Protein AF-A0A0U5AP98-F1 (afdb_monomer)

Foldseek 3Di:
DVLVVVQVCVVVPPVPDDPVSNVRNLVSVLVVVVVVVVVLVVVVVVPPPDPDDPDPVVVVVVVCSVVVVVVVVVVND

Sequence (77 aa):
GLLGFVVWAHHMFTVGMNVDTRAYFTSATMIIAIPTGIKIFSWLTTLYGAKISFSPTILWSLGFVFLFTIGGLTGVI

InterPro domains:
  IPR000883 Cytochrome c oxidase subunit I [PF00115] (2-77)
  IPR000883 Cytochrome c oxidase subunit I [PR01165] (1-16)
  IPR000883 Cytochrome c oxidase subunit I [PR01165] (25-46)
  IPR000883 Cytochrome c oxidase subunit I [PR01165] (60-77)
  IPR000883 Cytochrome c oxidase subunit I [PTHR10422] (1-77)
  IPR023616 Cytochrome c oxidase-like, subunit I domain [PS50855] (1-77)
  IPR036927 Cytochrome c oxidase-like, subunit I superfamily [G3DSA:1.20.210.10] (1-77)
  IPR036927 Cytochrome c oxidase-like, subunit I superfamily [SSF81442] (1-77)

Structure (mmCIF, N/CA/C/O backbone):
data_AF-A0A0U5AP98-F1
#
_entry.id   AF-A0A0U5AP98-F1
#
loop_
_atom_site.group_PDB
_atom_site.id
_atom_site.type_symbol
_atom_site.label_atom_id
_atom_site.label_alt_id
_atom_site.label_comp_id
_atom_site.label_asym_id
_atom_site.label_entity_id
_atom_site.label_seq_id
_atom_site.pdbx_PDB_ins_code
_atom_site.Cartn_x
_atom_site.Cartn_y
_atom_site.Cartn_z
_atom_site.occupancy
_atom_site.B_iso_or_equiv
_atom_site.auth_seq_id
_atom_site.auth_comp_id
_atom_site.auth_asym_id
_atom_site.auth_atom_id
_atom_site.pdbx_PDB_model_num
ATOM 1 N N . GLY A 1 1 ? -8.184 -2.268 -10.006 1.00 74.25 1 GLY A N 1
ATOM 2 C CA . GLY A 1 1 ? -8.640 -3.234 -11.018 1.00 74.25 1 GLY A CA 1
ATOM 3 C C . GLY A 1 1 ? -8.037 -2.890 -12.358 1.00 74.25 1 GLY A C 1
ATOM 4 O O . GLY A 1 1 ? -7.032 -3.477 -12.712 1.00 74.25 1 GLY A O 1
ATOM 5 N N . LEU A 1 2 ? -8.581 -1.881 -13.043 1.00 88.06 2 LEU A N 1
ATOM 6 C CA . LEU A 1 2 ? -8.180 -1.522 -14.410 1.00 88.06 2 LEU A CA 1
ATOM 7 C C . LEU A 1 2 ? -6.706 -1.100 -14.565 1.00 88.06 2 LEU A C 1
ATOM 9 O O . LEU A 1 2 ? -6.049 -1.537 -15.501 1.00 88.06 2 LEU A O 1
ATOM 13 N N . LEU A 1 3 ? -6.162 -0.323 -13.618 1.00 87.25 3 LEU A N 1
ATOM 14 C CA . LEU A 1 3 ? -4.761 0.126 -13.680 1.00 87.25 3 LEU A CA 1
ATOM 15 C C . LEU A 1 3 ? -3.741 -1.028 -13.671 1.00 87.25 3 LEU A C 1
ATOM 17 O O . LEU A 1 3 ? -2.632 -0.853 -14.154 1.00 87.25 3 LEU A O 1
ATOM 21 N N . GLY A 1 4 ? -4.115 -2.219 -13.187 1.00 88.62 4 GLY A N 1
ATOM 22 C CA . GLY A 1 4 ? -3.228 -3.387 -13.197 1.00 88.62 4 GLY A CA 1
ATOM 23 C C . GLY A 1 4 ? -2.826 -3.833 -14.608 1.00 88.62 4 GLY A C 1
ATOM 24 O O . GLY A 1 4 ? -1.723 -4.333 -14.800 1.00 88.62 4 GLY A O 1
ATOM 25 N N . PHE A 1 5 ? -3.678 -3.589 -15.609 1.00 93.25 5 PHE A N 1
ATOM 26 C CA . PHE A 1 5 ? -3.418 -3.982 -16.996 1.00 93.25 5 PHE A CA 1
ATOM 27 C C . PHE A 1 5 ? -2.428 -3.065 -17.723 1.00 93.25 5 PHE A C 1
ATOM 29 O O . PHE A 1 5 ? -1.967 -3.424 -18.799 1.00 93.25 5 PHE A O 1
ATOM 36 N N . VAL A 1 6 ? -2.089 -1.901 -17.156 1.00 94.50 6 VAL A N 1
ATOM 37 C CA . VAL A 1 6 ? -1.212 -0.903 -17.799 1.00 94.50 6 VAL A CA 1
ATOM 38 C C . VAL A 1 6 ? 0.132 -0.719 -17.092 1.00 94.50 6 VAL A C 1
ATOM 40 O O . VAL A 1 6 ? 0.892 0.170 -17.455 1.00 94.50 6 VAL A O 1
ATOM 43 N N . VAL A 1 7 ? 0.447 -1.549 -16.091 1.00 96.88 7 VAL A N 1
ATOM 44 C CA . VAL A 1 7 ? 1.672 -1.397 -15.280 1.00 96.88 7 VAL A CA 1
ATOM 45 C C . VAL A 1 7 ? 2.625 -2.587 -15.328 1.00 96.88 7 VAL A C 1
ATOM 47 O O . VAL A 1 7 ? 3.718 -2.487 -14.791 1.00 96.88 7 VAL A O 1
ATOM 50 N N . TRP A 1 8 ? 2.261 -3.694 -15.983 1.00 96.62 8 TRP A N 1
ATOM 51 C CA . TRP A 1 8 ? 2.991 -4.972 -15.908 1.00 96.62 8 TRP A CA 1
ATOM 52 C C . TRP A 1 8 ? 4.506 -4.864 -16.149 1.00 96.62 8 TRP A C 1
ATOM 54 O O . TRP A 1 8 ? 5.288 -5.607 -15.555 1.00 96.62 8 TRP A O 1
ATOM 64 N N . ALA A 1 9 ? 4.934 -3.944 -17.019 1.00 96.69 9 ALA A N 1
ATOM 65 C CA . ALA A 1 9 ? 6.318 -3.878 -17.459 1.00 96.69 9 ALA A CA 1
ATOM 66 C C . ALA A 1 9 ? 7.285 -3.308 -16.406 1.00 96.69 9 ALA A C 1
ATOM 68 O O . ALA A 1 9 ? 8.495 -3.355 -16.631 1.00 96.69 9 A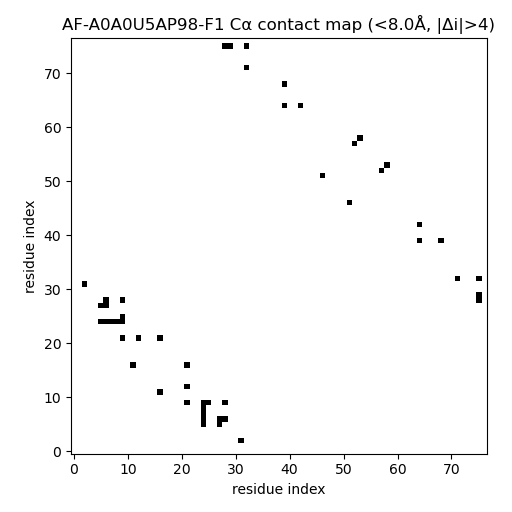LA A O 1
ATOM 69 N N . HIS A 1 10 ? 6.805 -2.854 -15.236 1.00 97.12 10 HIS A N 1
ATOM 70 C CA . HIS A 1 10 ? 7.696 -2.495 -14.125 1.00 97.12 10 HIS A CA 1
ATOM 71 C C . HIS A 1 10 ? 8.538 -3.675 -13.615 1.00 97.12 10 HIS A C 1
ATOM 73 O O . HIS A 1 10 ? 9.614 -3.470 -13.065 1.00 97.12 10 HIS A O 1
ATOM 79 N N . HIS A 1 11 ? 8.119 -4.921 -13.865 1.00 97.50 11 HIS A N 1
ATOM 80 C CA . HIS A 1 11 ? 8.931 -6.108 -13.572 1.00 97.50 11 HIS A CA 1
ATOM 81 C C . HIS A 1 11 ? 10.084 -6.330 -14.569 1.00 97.50 11 HIS A C 1
ATOM 83 O O . HIS A 1 11 ? 10.922 -7.200 -14.356 1.00 97.50 11 HIS A O 1
ATOM 89 N N . MET A 1 12 ? 10.133 -5.567 -15.667 1.00 97.69 12 MET A N 1
ATOM 90 C CA . MET A 1 12 ? 11.051 -5.770 -16.792 1.00 97.69 12 MET A CA 1
ATOM 91 C C . MET A 1 12 ? 12.032 -4.602 -16.985 1.00 97.69 12 MET A C 1
ATOM 93 O O . MET A 1 12 ? 12.669 -4.501 -18.030 1.00 97.69 12 MET A O 1
ATOM 97 N N . PHE A 1 13 ? 12.194 -3.696 -16.015 1.00 96.56 13 PHE A N 1
ATOM 98 C CA . PHE A 1 13 ? 13.003 -2.481 -16.206 1.00 96.56 13 PHE A CA 1
ATOM 99 C C . PHE A 1 13 ? 14.487 -2.711 -16.535 1.00 96.56 13 PHE A C 1
ATOM 101 O O . PHE A 1 13 ? 15.132 -1.818 -17.088 1.00 96.56 13 PHE A O 1
ATOM 108 N N . THR A 1 14 ? 15.024 -3.897 -16.252 1.00 97.12 14 THR A N 1
ATOM 109 C CA . THR A 1 14 ? 16.434 -4.251 -16.467 1.00 97.12 14 THR A CA 1
ATOM 110 C C . THR A 1 14 ? 16.705 -4.991 -17.781 1.00 97.12 14 THR A C 1
ATOM 112 O O . THR A 1 14 ? 17.858 -5.296 -18.066 1.00 97.12 14 THR A O 1
ATOM 115 N N . VAL A 1 15 ? 15.693 -5.235 -18.626 1.00 97.69 15 VAL A N 1
ATOM 116 C CA . VAL A 1 15 ? 15.854 -6.013 -19.878 1.00 97.69 15 VAL A CA 1
ATOM 117 C C . VAL A 1 15 ? 16.329 -5.192 -21.089 1.00 97.69 15 VAL A C 1
ATOM 119 O O . VAL A 1 15 ? 16.319 -5.691 -22.209 1.00 97.69 15 VAL A O 1
ATOM 122 N N . GLY A 1 16 ? 16.727 -3.929 -20.896 1.00 96.44 16 GLY A N 1
ATOM 123 C CA . GLY A 1 16 ? 17.161 -3.040 -21.989 1.00 96.44 16 GLY A CA 1
ATOM 124 C C . GLY A 1 16 ? 16.039 -2.218 -22.643 1.00 96.44 16 GLY A C 1
ATOM 125 O O . GLY A 1 16 ? 16.121 -1.871 -23.817 1.00 96.44 16 GLY A O 1
ATOM 126 N N . MET A 1 17 ? 14.980 -1.903 -21.892 1.00 96.81 17 MET A N 1
ATOM 127 C CA . MET A 1 17 ? 13.852 -1.078 -22.345 1.00 96.81 17 MET A CA 1
ATOM 128 C C . MET A 1 17 ? 14.251 0.392 -22.612 1.00 96.81 17 MET A C 1
ATOM 130 O O . MET A 1 17 ? 15.036 0.970 -21.857 1.00 96.81 17 MET A O 1
ATOM 134 N N . ASN A 1 18 ? 13.658 1.020 -23.641 1.00 97.31 18 ASN A N 1
ATOM 135 C CA . ASN A 1 18 ? 13.833 2.451 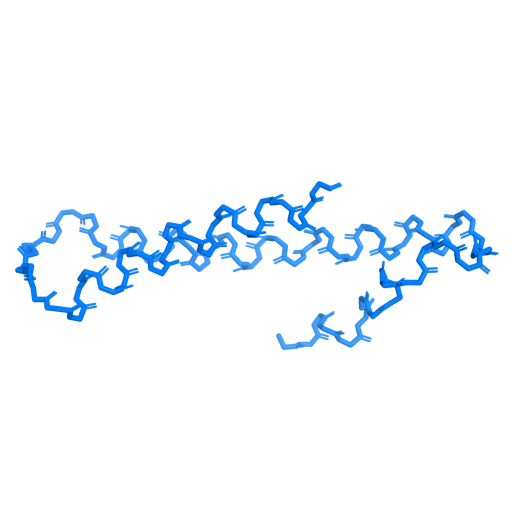-23.942 1.00 97.31 18 ASN A CA 1
ATOM 136 C C . ASN A 1 18 ? 13.475 3.332 -22.720 1.00 97.31 18 ASN A C 1
ATOM 138 O O . ASN A 1 18 ? 12.567 3.014 -21.948 1.00 97.31 18 ASN A O 1
ATOM 142 N N . VAL A 1 19 ? 14.199 4.442 -22.543 1.00 97.44 19 VAL A N 1
ATOM 143 C CA . VAL A 1 19 ? 13.989 5.418 -21.465 1.00 97.44 19 VAL A CA 1
ATOM 144 C C . VAL A 1 19 ? 12.550 5.933 -21.374 1.00 97.44 19 VAL A C 1
ATOM 146 O O . VAL A 1 19 ? 12.021 5.971 -20.266 1.00 97.44 19 VAL A O 1
ATOM 149 N N . ASP A 1 20 ? 11.888 6.223 -22.495 1.00 98.00 20 ASP A N 1
ATOM 150 C CA . ASP A 1 20 ? 10.524 6.770 -22.498 1.00 98.00 20 ASP A CA 1
ATOM 151 C C . ASP A 1 20 ? 9.509 5.734 -22.012 1.00 98.00 20 ASP A C 1
ATOM 153 O O . ASP A 1 20 ? 8.615 6.029 -21.219 1.00 98.00 20 ASP A O 1
ATOM 157 N N . THR A 1 21 ? 9.685 4.478 -22.430 1.00 97.00 21 THR A N 1
ATOM 158 C CA . THR A 1 21 ? 8.843 3.366 -21.981 1.00 97.00 21 THR A CA 1
ATOM 159 C C . THR A 1 21 ? 9.032 3.119 -20.485 1.00 97.00 21 THR A C 1
ATOM 161 O O . THR A 1 21 ? 8.047 2.955 -19.769 1.00 97.00 21 THR A O 1
ATOM 164 N N . ARG A 1 22 ? 10.271 3.175 -19.974 1.00 97.44 22 ARG A N 1
ATOM 165 C CA . ARG A 1 22 ? 10.519 3.091 -18.525 1.00 97.44 22 ARG A CA 1
ATOM 166 C C . ARG A 1 22 ? 9.855 4.245 -17.779 1.00 97.44 22 ARG A C 1
ATOM 168 O O . ARG A 1 22 ? 9.133 3.987 -16.826 1.00 97.44 22 ARG A O 1
ATOM 175 N N . ALA A 1 23 ? 10.020 5.486 -18.241 1.00 97.31 23 ALA A N 1
ATOM 176 C CA . ALA A 1 23 ? 9.404 6.659 -17.619 1.00 97.31 23 ALA A CA 1
ATOM 177 C C . ALA A 1 23 ? 7.866 6.554 -17.568 1.00 97.31 23 ALA A C 1
ATOM 179 O O . ALA A 1 23 ? 7.252 6.843 -16.535 1.00 97.31 23 ALA A O 1
ATOM 180 N N . TYR A 1 24 ? 7.241 6.068 -18.646 1.00 97.38 24 TYR A N 1
ATOM 181 C CA . TYR A 1 24 ? 5.810 5.769 -18.673 1.00 97.38 24 TYR A CA 1
ATOM 182 C C . TYR A 1 24 ? 5.424 4.728 -17.616 1.00 97.38 24 TYR A C 1
ATOM 184 O O . TYR A 1 24 ? 4.568 4.993 -16.779 1.00 97.38 24 TYR A O 1
ATOM 192 N N . PHE A 1 25 ? 6.059 3.555 -17.603 1.00 97.75 25 PHE A N 1
ATOM 193 C CA . PHE A 1 25 ? 5.681 2.490 -16.670 1.00 97.75 25 PHE A CA 1
ATOM 194 C C . PHE A 1 25 ? 6.006 2.830 -15.209 1.00 97.75 25 PHE A C 1
ATOM 196 O O . PHE A 1 25 ? 5.262 2.417 -14.317 1.00 97.75 25 PHE A O 1
ATOM 203 N N . THR A 1 26 ? 7.055 3.613 -14.945 1.00 97.12 26 THR A N 1
ATOM 204 C CA . THR A 1 26 ? 7.350 4.156 -13.612 1.00 97.12 26 THR A CA 1
ATOM 205 C C . THR A 1 26 ? 6.215 5.068 -13.152 1.00 97.12 26 THR A C 1
ATOM 207 O O . THR A 1 26 ? 5.621 4.825 -12.103 1.00 97.12 26 THR A O 1
ATOM 210 N N . SER A 1 27 ? 5.846 6.067 -13.960 1.00 95.69 27 SER A N 1
ATOM 211 C CA . SER A 1 27 ? 4.767 7.002 -13.612 1.00 95.69 27 SER A CA 1
ATOM 212 C C . SER A 1 27 ? 3.401 6.311 -13.499 1.00 95.69 27 SER A C 1
ATOM 214 O O . SER A 1 27 ? 2.676 6.540 -12.530 1.00 95.69 27 SER A O 1
ATOM 216 N N . ALA A 1 28 ? 3.072 5.396 -14.414 1.00 96.25 28 ALA A N 1
ATOM 217 C CA . ALA A 1 28 ? 1.838 4.611 -14.372 1.00 96.25 28 ALA A CA 1
ATOM 218 C C . ALA A 1 28 ? 1.743 3.735 -13.111 1.00 96.25 28 ALA A C 1
ATOM 220 O O . ALA A 1 28 ? 0.676 3.641 -12.503 1.00 96.25 28 ALA A O 1
ATOM 221 N N . THR A 1 29 ? 2.855 3.129 -12.678 1.00 96.50 29 THR A N 1
ATOM 222 C CA . THR A 1 29 ? 2.893 2.316 -11.451 1.00 96.50 29 THR A CA 1
ATOM 223 C C . THR A 1 29 ? 2.761 3.185 -10.200 1.00 96.50 29 THR A C 1
ATOM 225 O O . THR A 1 29 ? 1.997 2.837 -9.301 1.00 96.50 29 THR A O 1
ATOM 228 N N . MET A 1 30 ? 3.398 4.360 -10.163 1.00 96.75 30 MET A N 1
ATOM 229 C CA . MET A 1 30 ? 3.266 5.308 -9.047 1.00 96.75 30 MET A CA 1
ATOM 230 C C . MET A 1 30 ? 1.821 5.794 -8.847 1.00 96.75 30 MET A C 1
ATOM 232 O O . MET A 1 30 ? 1.382 5.952 -7.709 1.00 96.75 30 MET A O 1
ATOM 236 N N . ILE A 1 31 ? 1.034 5.960 -9.920 1.00 96.31 31 ILE A N 1
ATOM 237 C CA . ILE A 1 31 ? -0.382 6.367 -9.825 1.00 96.31 31 ILE A CA 1
ATOM 238 C C . ILE A 1 31 ? -1.214 5.378 -8.992 1.00 96.31 31 ILE A C 1
ATO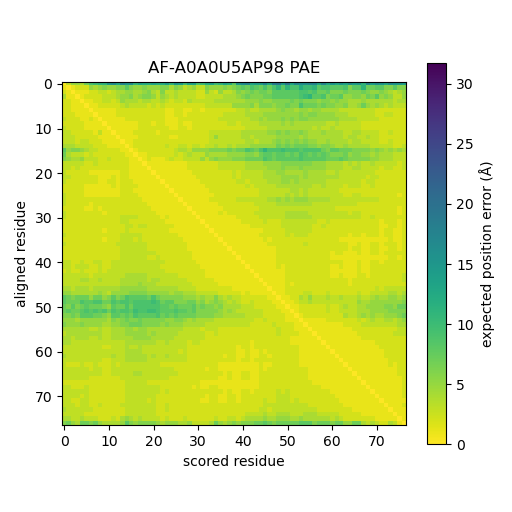M 240 O O . ILE A 1 31 ? -2.167 5.798 -8.337 1.00 96.31 31 ILE A O 1
ATOM 244 N N . ILE A 1 32 ? -0.855 4.088 -8.939 1.00 96.19 32 ILE A N 1
ATOM 245 C CA . ILE A 1 32 ? -1.555 3.080 -8.119 1.00 96.19 32 ILE A CA 1
ATOM 246 C C . ILE A 1 32 ? -1.482 3.407 -6.618 1.00 96.19 32 ILE A C 1
ATOM 248 O O . ILE A 1 32 ? -2.401 3.055 -5.866 1.00 96.19 32 ILE A O 1
ATOM 252 N N . ALA A 1 33 ? -0.447 4.124 -6.172 1.00 96.25 33 ALA A N 1
ATOM 253 C CA . ALA A 1 33 ? -0.309 4.540 -4.780 1.00 96.25 33 ALA A CA 1
ATOM 254 C C . ALA A 1 33 ? -1.448 5.474 -4.334 1.00 96.25 33 ALA A C 1
ATOM 256 O O . ALA A 1 33 ? -1.853 5.422 -3.176 1.00 96.25 33 ALA A O 1
ATOM 257 N N . ILE A 1 34 ? -2.036 6.260 -5.244 1.00 97.00 34 ILE A N 1
ATOM 258 C CA . ILE A 1 34 ? -3.111 7.215 -4.930 1.00 97.00 34 ILE A CA 1
ATOM 259 C C . ILE A 1 34 ? -4.399 6.505 -4.466 1.00 97.00 34 ILE A C 1
ATOM 261 O O . ILE A 1 34 ? -4.798 6.699 -3.316 1.00 97.00 34 ILE A O 1
ATOM 265 N N . PRO A 1 35 ? -5.069 5.654 -5.277 1.00 96.81 35 PRO A N 1
ATOM 266 C CA . PRO A 1 35 ? -6.284 4.968 -4.838 1.00 96.81 35 PRO A CA 1
ATOM 267 C C . PRO A 1 35 ? -6.027 3.994 -3.680 1.00 96.81 35 PRO A C 1
ATOM 269 O O . PRO A 1 35 ? -6.922 3.759 -2.868 1.00 96.81 35 PRO A O 1
ATOM 272 N N . THR A 1 36 ? -4.815 3.441 -3.579 1.00 97.50 36 THR A N 1
ATOM 273 C CA . THR A 1 36 ? -4.411 2.594 -2.447 1.00 97.50 36 THR A CA 1
ATOM 274 C C . THR A 1 36 ? -4.320 3.411 -1.157 1.00 97.50 36 THR A C 1
ATOM 276 O O . THR A 1 36 ? -4.905 3.025 -0.147 1.00 97.50 36 THR A O 1
ATOM 279 N N . GLY A 1 37 ? -3.675 4.578 -1.209 1.00 97.69 37 GLY A N 1
ATOM 280 C CA . GLY A 1 37 ? -3.593 5.520 -0.097 1.00 97.69 37 GLY A CA 1
ATOM 281 C C . GLY A 1 37 ? -4.969 5.998 0.361 1.00 97.69 37 GLY A C 1
ATOM 282 O O . GLY A 1 37 ? -5.250 5.976 1.555 1.00 97.69 37 GLY A O 1
ATOM 283 N N . ILE A 1 38 ? -5.874 6.326 -0.572 1.00 98.31 38 ILE A N 1
ATOM 284 C CA . ILE A 1 38 ? -7.263 6.704 -0.248 1.00 98.31 38 ILE A CA 1
ATOM 285 C C . ILE A 1 38 ? -7.954 5.611 0.581 1.00 98.31 38 ILE A C 1
ATOM 287 O O . ILE A 1 38 ? -8.616 5.922 1.573 1.00 98.31 38 ILE A O 1
ATOM 291 N N . LYS A 1 39 ? -7.788 4.330 0.223 1.00 97.94 39 LYS A N 1
ATOM 292 C CA . LYS A 1 39 ? -8.351 3.216 1.004 1.00 97.94 39 LYS A CA 1
ATOM 293 C C . LYS A 1 39 ? -7.742 3.116 2.401 1.00 97.94 39 LYS A C 1
ATOM 295 O O . LYS A 1 39 ? -8.493 2.974 3.360 1.00 97.94 39 LYS A O 1
ATOM 300 N N . ILE A 1 40 ? -6.419 3.243 2.518 1.00 98.38 40 ILE A N 1
ATOM 301 C CA . ILE A 1 40 ? -5.721 3.222 3.813 1.00 98.38 40 ILE A CA 1
ATOM 302 C C . ILE A 1 40 ? -6.248 4.334 4.723 1.00 98.38 40 ILE A C 1
ATOM 304 O O . ILE A 1 40 ? -6.668 4.057 5.846 1.00 98.38 40 ILE A O 1
ATOM 308 N N . PHE A 1 41 ? -6.315 5.571 4.225 1.00 98.50 41 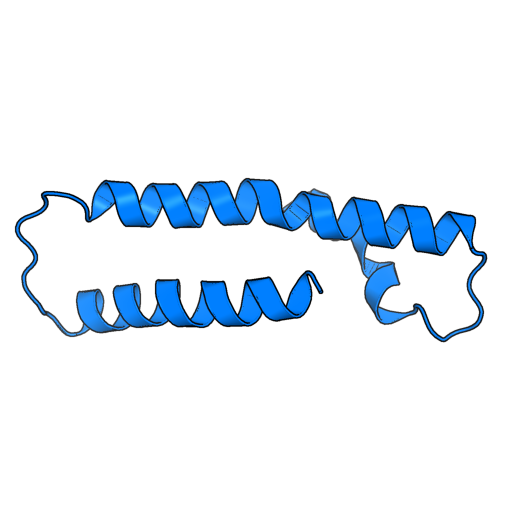PHE A N 1
ATOM 309 C CA . PHE A 1 41 ? -6.862 6.689 4.993 1.00 98.50 41 PHE A CA 1
ATOM 310 C C . PHE A 1 41 ? -8.335 6.483 5.345 1.00 98.50 41 PHE A C 1
ATOM 312 O O . PHE A 1 41 ? -8.717 6.745 6.479 1.00 98.50 41 PHE A O 1
ATOM 319 N N . SER A 1 42 ? -9.144 5.929 4.439 1.00 98.38 42 SER A N 1
ATOM 320 C CA . SER A 1 42 ? -10.551 5.609 4.727 1.00 98.38 42 SER A CA 1
ATOM 321 C C . SER A 1 42 ? -10.696 4.607 5.882 1.00 98.38 42 SER A C 1
ATOM 323 O O . SER A 1 42 ? -11.562 4.777 6.743 1.00 98.38 42 SER A O 1
ATOM 325 N N . TRP A 1 43 ? -9.838 3.581 5.951 1.00 98.12 43 TRP A N 1
ATOM 326 C CA . TRP A 1 43 ? -9.819 2.630 7.070 1.00 98.12 43 TRP A CA 1
ATOM 327 C C . TRP A 1 43 ? -9.390 3.289 8.383 1.00 98.12 43 TRP A C 1
ATOM 329 O O . TRP A 1 43 ? -10.026 3.063 9.411 1.00 98.12 43 TRP A O 1
ATOM 339 N N . LEU A 1 44 ? -8.366 4.148 8.355 1.00 97.88 44 LEU A N 1
ATOM 340 C CA . LEU A 1 44 ? -7.930 4.900 9.535 1.00 97.88 44 LEU A CA 1
ATOM 341 C C . LEU A 1 44 ? -9.023 5.848 10.040 1.00 97.88 44 LEU A C 1
ATOM 343 O O . LEU A 1 44 ? -9.299 5.876 11.236 1.00 97.88 44 LEU A O 1
ATOM 347 N N . THR A 1 45 ? -9.697 6.569 9.142 1.00 98.06 45 THR A N 1
ATOM 348 C CA . THR A 1 45 ? -10.829 7.438 9.492 1.00 98.06 45 THR A CA 1
ATOM 349 C C . THR A 1 45 ? -11.993 6.643 10.080 1.00 98.06 45 THR A C 1
ATOM 351 O O . THR A 1 45 ? -12.619 7.111 11.022 1.00 98.06 45 THR A O 1
ATOM 354 N N . THR A 1 46 ? -12.255 5.428 9.589 1.00 97.31 46 THR A N 1
ATOM 355 C CA . THR A 1 46 ? -13.305 4.548 10.142 1.00 97.31 46 THR A CA 1
ATOM 356 C C . THR A 1 46 ? -13.015 4.144 11.591 1.00 97.31 46 THR A C 1
ATOM 358 O O . THR A 1 46 ? -13.932 4.008 12.397 1.00 97.31 46 THR A O 1
ATOM 361 N N . LEU A 1 47 ? -11.741 3.946 11.936 1.00 96.19 47 LEU A N 1
ATOM 362 C CA . LEU A 1 47 ? -1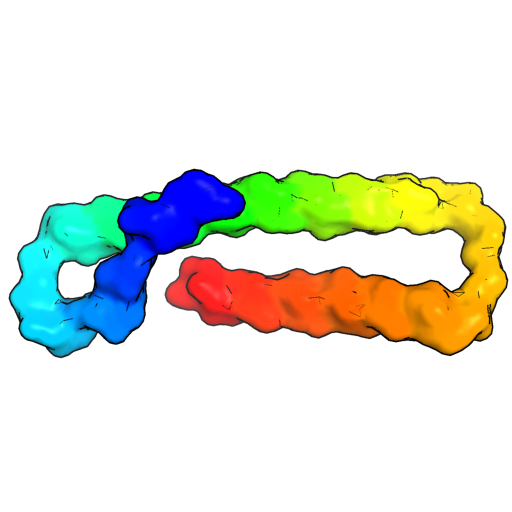1.314 3.587 13.291 1.00 96.19 47 LEU A CA 1
ATOM 363 C C . LEU A 1 47 ? -11.177 4.808 14.214 1.00 96.19 47 LEU A C 1
ATOM 365 O O . LEU A 1 47 ? -11.260 4.673 15.436 1.00 96.19 47 LEU A O 1
ATOM 369 N N . TYR A 1 48 ? -10.969 5.997 13.649 1.00 96.94 48 TYR A N 1
ATOM 370 C CA . TYR A 1 48 ? -10.787 7.228 14.407 1.00 96.94 48 TYR A CA 1
ATOM 371 C C . TYR A 1 48 ? -12.051 7.591 15.202 1.00 96.94 48 TYR A C 1
ATOM 373 O O . TYR A 1 48 ? -13.133 7.759 14.648 1.00 96.94 48 TYR A O 1
ATOM 381 N N . GLY A 1 49 ? -11.914 7.711 16.527 1.00 95.00 49 GLY A N 1
ATOM 382 C CA . GLY A 1 49 ? -13.026 8.026 17.431 1.00 95.00 49 GLY A CA 1
ATOM 383 C C . GLY A 1 49 ? -13.992 6.863 17.706 1.00 95.00 49 GLY A C 1
ATOM 384 O O . GLY A 1 49 ? -14.939 7.034 18.474 1.00 95.00 49 GLY A O 1
ATOM 385 N N . ALA A 1 50 ? -13.759 5.676 17.133 1.00 95.62 50 ALA A N 1
ATOM 386 C CA . ALA A 1 50 ? -14.562 4.490 17.408 1.00 95.62 50 ALA A CA 1
ATOM 387 C C . ALA A 1 50 ? -14.223 3.882 18.782 1.00 95.62 50 ALA A C 1
ATOM 389 O O . ALA A 1 50 ? -13.068 3.855 19.212 1.00 95.62 50 ALA A O 1
ATOM 390 N N . LYS A 1 51 ? -15.226 3.320 19.470 1.00 96.00 51 LYS A N 1
ATOM 391 C CA . LYS A 1 51 ? -15.004 2.495 20.669 1.00 96.00 51 LYS A CA 1
ATOM 392 C C . LYS A 1 51 ? -14.548 1.101 20.242 1.00 96.00 51 LYS A C 1
ATOM 394 O O . LYS A 1 51 ? -15.369 0.232 19.958 1.00 96.00 51 LYS A O 1
ATOM 399 N N . ILE A 1 52 ? -13.238 0.906 20.161 1.00 95.81 52 ILE A N 1
ATOM 400 C CA . ILE A 1 52 ? -12.643 -0.344 19.686 1.00 95.81 52 ILE A CA 1
ATOM 401 C C . ILE A 1 52 ? -12.600 -1.381 20.817 1.00 95.81 52 ILE A C 1
ATOM 403 O O . ILE A 1 52 ? -12.099 -1.106 21.904 1.00 95.81 52 ILE A O 1
ATOM 407 N N . SER A 1 53 ? -13.076 -2.596 20.533 1.00 96.19 53 SER A N 1
ATOM 408 C CA . SER A 1 53 ? -12.789 -3.787 21.341 1.00 96.19 53 SER A CA 1
ATOM 409 C C . SER A 1 53 ? -11.716 -4.622 20.644 1.00 96.19 53 SER A C 1
ATOM 411 O O . SER A 1 53 ? -11.872 -4.982 19.473 1.00 96.19 53 SER A O 1
ATOM 413 N N . PHE A 1 54 ? -10.621 -4.920 21.347 1.00 96.38 54 PHE A N 1
ATOM 414 C CA . PHE A 1 54 ? -9.466 -5.653 20.816 1.00 96.38 54 PHE A CA 1
ATOM 415 C C . PHE A 1 54 ? -9.739 -7.156 20.683 1.00 96.38 54 PHE A C 1
ATOM 417 O O . PHE A 1 54 ? -9.148 -7.994 21.358 1.00 96.38 54 PHE A O 1
ATOM 424 N N . SER A 1 55 ? -10.649 -7.498 19.778 1.00 97.75 55 SER A N 1
ATOM 425 C CA . SER A 1 55 ? -10.840 -8.866 19.306 1.00 97.75 55 SER A CA 1
ATOM 426 C C . SER A 1 55 ? -9.717 -9.275 18.338 1.00 97.75 55 SER A C 1
ATOM 428 O O . SER A 1 55 ? -9.107 -8.405 17.703 1.00 97.75 55 SER A O 1
ATOM 430 N N . PRO A 1 56 ? -9.472 -10.586 18.142 1.00 98.25 56 PRO A N 1
ATOM 431 C CA . PRO A 1 56 ? -8.504 -11.070 17.156 1.00 98.25 56 PRO A CA 1
ATOM 432 C C . PRO A 1 56 ? -8.688 -10.459 15.757 1.00 98.25 56 PRO A C 1
ATOM 434 O O . PRO A 1 56 ? -7.710 -10.111 15.103 1.00 98.25 56 PRO A O 1
ATOM 437 N N . THR A 1 57 ? -9.931 -10.245 15.316 1.00 97.94 57 THR A N 1
ATOM 438 C CA . THR A 1 57 ? -10.243 -9.650 14.005 1.00 97.94 57 THR A CA 1
ATOM 439 C C . THR A 1 57 ? -9.756 -8.205 13.879 1.00 97.94 57 THR A C 1
ATOM 441 O O . THR A 1 57 ? -9.208 -7.821 12.843 1.00 97.94 57 THR A O 1
ATOM 444 N N . ILE A 1 58 ? -9.915 -7.395 14.932 1.00 97.81 58 ILE A N 1
ATOM 445 C CA . ILE A 1 58 ? -9.413 -6.015 14.947 1.00 97.81 58 ILE A CA 1
ATOM 446 C C . ILE A 1 58 ? -7.886 -5.999 14.967 1.00 97.81 58 ILE A C 1
ATOM 448 O O . ILE A 1 58 ? -7.286 -5.220 14.232 1.00 97.81 58 ILE A O 1
ATOM 452 N N . LEU A 1 59 ? -7.252 -6.880 15.746 1.00 98.25 59 LEU A N 1
ATOM 453 C CA . LEU A 1 59 ? -5.791 -6.985 15.786 1.00 98.25 59 LEU A CA 1
ATOM 454 C C . LEU A 1 59 ? -5.214 -7.337 14.407 1.00 98.25 59 LEU A C 1
ATOM 456 O O . LEU A 1 59 ? -4.279 -6.681 13.953 1.00 98.25 59 LEU A O 1
ATOM 460 N N . TRP A 1 60 ? -5.821 -8.294 13.699 1.00 98.44 60 TRP A N 1
ATOM 461 C CA . TRP A 1 60 ? -5.445 -8.611 12.319 1.00 98.44 60 TRP A CA 1
ATOM 462 C C . TRP A 1 60 ? -5.679 -7.448 11.359 1.00 98.44 60 TRP A C 1
ATOM 464 O O . TRP A 1 60 ? -4.833 -7.193 10.509 1.00 98.44 60 TRP A O 1
ATOM 474 N N . SER A 1 61 ? -6.785 -6.717 11.502 1.00 97.88 61 SER A N 1
ATOM 475 C CA . SER A 1 61 ? -7.085 -5.564 10.644 1.00 97.88 61 SER A CA 1
ATOM 476 C C . SER A 1 61 ? -6.072 -4.431 10.839 1.00 97.88 61 SER A C 1
ATOM 478 O O . SER A 1 61 ? -5.585 -3.865 9.864 1.00 97.88 61 SER A O 1
ATOM 480 N N . LEU A 1 62 ? -5.698 -4.133 12.088 1.00 98.06 62 LEU A N 1
ATOM 481 C CA . LEU A 1 62 ? -4.667 -3.143 12.414 1.00 98.06 62 LEU A CA 1
ATOM 482 C C . LEU A 1 62 ? -3.288 -3.577 11.900 1.00 98.06 62 LEU A C 1
ATOM 484 O O . LEU A 1 62 ? -2.595 -2.786 11.260 1.00 98.06 62 LEU A O 1
ATOM 488 N N . GLY A 1 63 ? -2.915 -4.842 12.125 1.00 98.44 63 GLY A N 1
ATOM 489 C CA . GLY A 1 63 ? -1.672 -5.417 11.609 1.00 98.44 63 GLY A CA 1
ATOM 490 C C . GLY A 1 63 ? -1.612 -5.403 10.082 1.00 98.44 63 GLY A C 1
ATOM 491 O O . GLY A 1 63 ? -0.586 -5.039 9.512 1.00 98.44 63 GLY A O 1
ATOM 492 N N . PHE A 1 64 ? -2.728 -5.715 9.418 1.00 98.50 64 PHE A N 1
ATOM 493 C CA . PHE A 1 64 ? -2.866 -5.619 7.969 1.00 98.50 64 PHE A CA 1
ATOM 494 C C . PHE A 1 64 ? -2.629 -4.190 7.487 1.00 98.50 64 PHE A C 1
ATOM 496 O O . PHE A 1 64 ? -1.752 -3.992 6.656 1.00 98.50 64 PHE A O 1
ATOM 503 N N . VAL A 1 65 ? -3.345 -3.191 8.020 1.00 98.38 65 VAL A N 1
ATOM 504 C CA . VAL A 1 65 ? -3.183 -1.790 7.588 1.00 98.38 65 VAL A CA 1
ATOM 505 C C . VAL A 1 65 ? -1.735 -1.331 7.764 1.00 98.38 65 VAL A C 1
ATOM 507 O O . VAL A 1 65 ? -1.174 -0.721 6.854 1.00 98.38 65 VAL A O 1
ATOM 510 N N . PHE A 1 66 ? -1.100 -1.669 8.888 1.00 98.38 66 PHE A N 1
ATOM 511 C CA . PHE A 1 66 ? 0.292 -1.313 9.151 1.00 98.38 66 PHE A CA 1
ATOM 512 C C . PHE A 1 66 ? 1.269 -1.976 8.166 1.00 98.38 66 PHE A C 1
ATOM 514 O O . PHE A 1 66 ? 1.989 -1.280 7.447 1.00 98.38 66 PHE A O 1
ATOM 521 N N . LEU A 1 67 ? 1.275 -3.311 8.088 1.00 98.56 67 LEU A N 1
ATOM 522 C CA . LEU A 1 67 ? 2.220 -4.057 7.250 1.00 98.56 67 LEU A CA 1
ATOM 523 C C . LEU A 1 67 ? 1.993 -3.796 5.759 1.00 98.56 67 LEU A C 1
ATOM 525 O O . LEU A 1 67 ? 2.955 -3.648 5.008 1.00 98.56 67 LEU A O 1
ATOM 529 N N . PHE A 1 68 ? 0.733 -3.682 5.335 1.00 98.38 68 PHE A N 1
ATOM 530 C CA . PHE A 1 68 ? 0.376 -3.341 3.961 1.00 98.38 68 PHE A CA 1
ATOM 531 C C . PHE A 1 68 ? 0.880 -1.946 3.576 1.00 98.38 68 PHE A C 1
ATOM 533 O O . PHE A 1 68 ? 1.369 -1.763 2.464 1.00 98.38 68 PHE A O 1
ATOM 540 N N . THR A 1 69 ? 0.830 -0.977 4.496 1.00 98.12 69 THR A N 1
ATOM 541 C CA . THR A 1 69 ? 1.362 0.372 4.251 1.00 98.12 69 THR A CA 1
ATOM 542 C C . THR A 1 69 ? 2.882 0.351 4.103 1.00 98.12 69 THR A C 1
ATOM 544 O O . THR A 1 69 ? 3.399 0.902 3.136 1.00 98.12 69 THR A O 1
ATOM 547 N N . ILE A 1 70 ? 3.605 -0.319 5.007 1.00 98.25 70 ILE A N 1
ATOM 548 C CA . ILE A 1 70 ? 5.073 -0.411 4.934 1.00 98.25 70 ILE A CA 1
ATOM 549 C C . ILE A 1 70 ? 5.523 -1.129 3.655 1.00 98.25 70 ILE A C 1
ATOM 551 O O . ILE A 1 70 ? 6.358 -0.599 2.925 1.00 98.25 70 ILE A O 1
ATOM 555 N N . GLY A 1 71 ? 4.931 -2.285 3.338 1.00 98.19 71 GLY A N 1
ATOM 556 C CA . GLY A 1 71 ? 5.236 -3.010 2.101 1.00 98.19 71 GLY A CA 1
ATOM 557 C C . GLY A 1 71 ? 4.887 -2.204 0.845 1.00 98.19 71 GLY A C 1
ATOM 558 O O . GLY A 1 71 ? 5.651 -2.186 -0.120 1.00 98.19 71 GLY A O 1
ATOM 559 N N . GLY A 1 72 ? 3.770 -1.474 0.874 1.00 97.50 72 GLY A N 1
ATOM 560 C CA . GLY A 1 72 ? 3.372 -0.568 -0.201 1.00 97.50 72 GLY A CA 1
ATOM 561 C C . GLY A 1 72 ? 4.378 0.562 -0.428 1.00 97.50 72 GLY A C 1
ATOM 562 O O . GLY A 1 72 ? 4.749 0.813 -1.569 1.00 97.50 72 GLY A O 1
ATOM 563 N N . LEU A 1 73 ? 4.871 1.199 0.641 1.00 97.12 73 LEU A N 1
ATOM 564 C CA . LEU A 1 73 ? 5.878 2.263 0.548 1.00 97.12 73 LEU A CA 1
ATOM 565 C C . LEU A 1 73 ? 7.180 1.762 -0.084 1.00 97.12 73 LEU A C 1
ATOM 567 O O . LEU A 1 73 ? 7.721 2.434 -0.955 1.00 97.12 73 LEU A O 1
ATOM 571 N N . THR A 1 74 ? 7.647 0.566 0.291 1.00 97.56 74 THR A N 1
ATOM 572 C CA . THR A 1 74 ? 8.846 -0.026 -0.327 1.00 97.56 74 THR A CA 1
ATOM 573 C C . THR A 1 74 ? 8.659 -0.391 -1.795 1.00 97.56 74 THR A C 1
ATOM 575 O O . THR A 1 74 ? 9.641 -0.458 -2.513 1.00 97.56 74 THR A O 1
ATOM 578 N N . GLY A 1 75 ? 7.425 -0.633 -2.250 1.00 95.12 75 GLY A N 1
ATOM 579 C CA . GLY A 1 75 ? 7.140 -0.904 -3.662 1.00 95.12 75 GLY A CA 1
ATOM 580 C C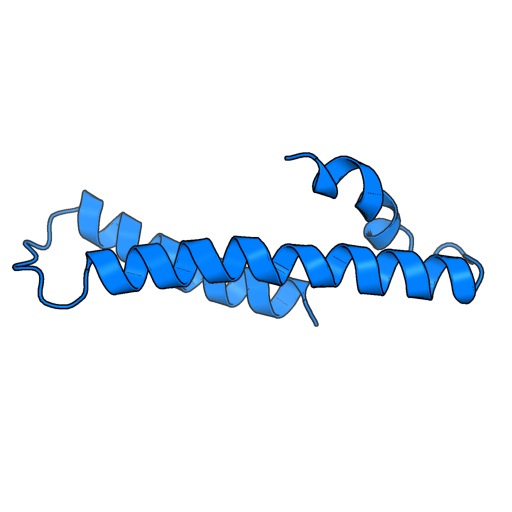 . GLY A 1 75 ? 6.983 0.353 -4.525 1.00 95.12 75 GLY A C 1
ATOM 581 O O . GLY A 1 75 ? 6.952 0.241 -5.747 1.00 95.1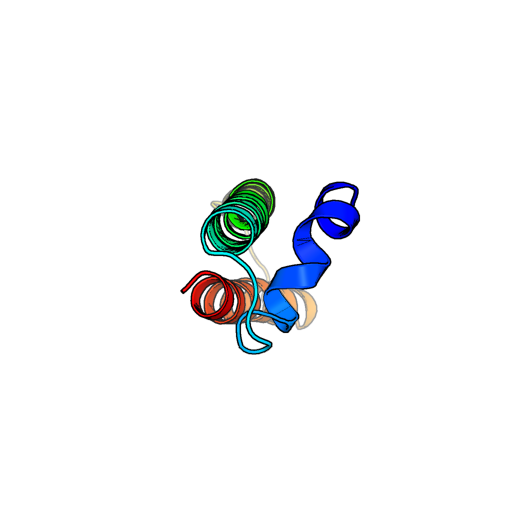2 75 GLY A O 1
A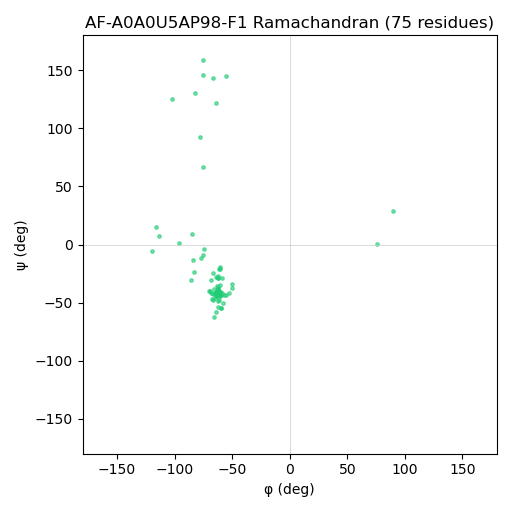TOM 582 N N . VAL A 1 76 ? 6.836 1.533 -3.910 1.00 94.69 76 VAL A N 1
ATOM 583 C CA . VAL A 1 76 ? 6.766 2.829 -4.614 1.00 94.69 76 VAL A CA 1
ATOM 584 C C . VAL A 1 76 ? 8.160 3.402 -4.889 1.00 94.69 76 VAL A C 1
ATOM 586 O O . VAL A 1 76 ? 8.322 4.127 -5.872 1.00 94.69 76 VAL A O 1
ATOM 589 N N . ILE A 1 77 ? 9.125 3.106 -4.013 1.00 90.88 77 ILE A N 1
ATOM 590 C CA . ILE A 1 77 ? 10.534 3.526 -4.110 1.00 90.88 77 ILE A CA 1
ATOM 591 C C . ILE A 1 77 ? 11.286 2.573 -5.040 1.00 90.88 77 ILE A C 1
ATOM 593 O O . ILE A 1 77 ? 12.007 3.085 -5.924 1.00 90.88 77 ILE A O 1
#

Nearest PDB structures (fol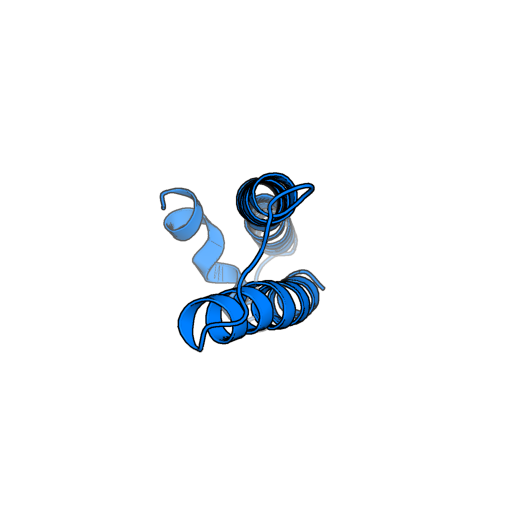dseek):
  8pw6-assembly1_n  TM=9.853E-01  e=1.099E-06  Mus musculus
  8gzu-assembly1_26  TM=9.439E-01  e=7.627E-03  Tetrahymena thermophila SB210

Mean predicted aligned error: 2.9 Å

Organism: NCBI:txid1645964

Secondary structure (DSSP, 8-state):
-GGGGG-GGGGGTTS---HHHHHHHHHHHHHTHHHHHHHHHHHHHHHTT------HHHHHHHHHHHHHHHHHHHHH-

pLDDT: mean 96.44, std 3.35, range [74.25, 98.56]

Solvent-accessible surface area (backbone atoms only — not comparable to full-atom values): 4662 Å² total; per-residue (Å²): 116,75,68,62,80,68,25,68,63,62,83,47,70,85,78,75,64,56,70,68,60,49,53,49,27,52,54,52,46,51,56,56,52,54,69,50,47,53,50,54,51,51,54,51,56,66,55,57,91,51,92,81,70,91,43,74,69,51,52,51,52,53,50,44,58,51,52,53,48,55,55,48,53,64,73,68,107

Radius of gyration: 16.67 Å; Cα contacts (8 Å, |Δi|>4): 25; chains: 1; bounding box: 32×19×45 Å